Protein AF-A0A6N7AE63-F1 (afdb_monomer_lite)

Secondary structure (DSSP, 8-state):
---SS-TTSSSSB---HHHHHHHHGGGSS---PPPP----BSPPEEE-SSS-EEEE--SS-HHHHHTTS--------

Structure (mmCIF, N/CA/C/O backbone):
data_AF-A0A6N7AE63-F1
#
_entry.id   AF-A0A6N7AE63-F1
#
loop_
_atom_site.group_PDB
_atom_site.id
_atom_site.type_symbol
_atom_site.label_atom_id
_atom_site.label_alt_id
_atom_site.label_comp_id
_atom_site.label_asym_id
_atom_site.label_entity_id
_atom_site.label_seq_id
_atom_site.pdbx_PDB_ins_code
_atom_site.Cartn_x
_atom_site.Cartn_y
_atom_site.Cartn_z
_atom_site.occupancy
_atom_site.B_iso_or_equiv
_atom_site.auth_seq_id
_atom_site.auth_comp_id
_atom_site.auth_asym_id
_atom_site.auth_atom_id
_atom_site.pdbx_PDB_model_num
ATOM 1 N N . MET A 1 1 ? -5.287 -5.871 -5.769 1.00 76.62 1 MET A N 1
ATOM 2 C CA . MET A 1 1 ? -4.068 -5.428 -6.474 1.00 76.62 1 MET A CA 1
ATOM 3 C C . MET A 1 1 ? -2.958 -5.381 -5.441 1.00 76.62 1 MET A C 1
ATOM 5 O O . MET A 1 1 ? -3.209 -4.880 -4.351 1.00 76.62 1 MET A O 1
ATOM 9 N N . THR A 1 2 ? -1.809 -5.986 -5.716 1.00 86.56 2 THR A N 1
ATOM 10 C CA . THR A 1 2 ? -0.614 -5.856 -4.867 1.00 86.56 2 THR A CA 1
ATOM 11 C C . THR A 1 2 ? 0.218 -4.667 -5.347 1.00 86.56 2 THR A C 1
ATOM 13 O O . THR A 1 2 ? -0.117 -4.057 -6.361 1.00 86.56 2 THR A O 1
ATOM 16 N N . SER A 1 3 ? 1.283 -4.322 -4.630 1.00 89.69 3 SER A N 1
ATOM 17 C CA . SER A 1 3 ? 2.244 -3.311 -5.075 1.00 89.69 3 SER A CA 1
ATOM 18 C C . SER A 1 3 ? 2.899 -3.704 -6.413 1.00 89.69 3 SER A C 1
ATOM 20 O O . SER A 1 3 ? 3.044 -4.891 -6.717 1.00 89.69 3 SER A O 1
ATOM 22 N N . ALA A 1 4 ? 3.249 -2.705 -7.233 1.00 92.56 4 ALA A N 1
ATOM 23 C CA . ALA A 1 4 ? 3.732 -2.870 -8.611 1.00 92.56 4 ALA A CA 1
ATOM 24 C C . ALA A 1 4 ? 5.243 -3.168 -8.682 1.00 92.56 4 ALA A C 1
ATOM 26 O O . ALA A 1 4 ? 6.008 -2.455 -9.324 1.00 92.56 4 ALA A O 1
ATOM 27 N N . ASN A 1 5 ? 5.680 -4.206 -7.975 1.00 92.81 5 ASN A N 1
ATOM 28 C CA . ASN A 1 5 ? 7.082 -4.598 -7.854 1.00 92.81 5 ASN A CA 1
ATOM 29 C C . ASN A 1 5 ? 7.231 -6.125 -7.918 1.00 92.81 5 ASN A C 1
ATOM 31 O O . ASN A 1 5 ? 6.278 -6.873 -7.692 1.00 92.81 5 ASN A O 1
ATOM 35 N N . LEU A 1 6 ? 8.450 -6.593 -8.174 1.00 92.50 6 LEU A N 1
ATOM 36 C CA . LEU A 1 6 ? 8.807 -8.000 -8.051 1.00 92.50 6 LEU A CA 1
ATOM 37 C C . LEU A 1 6 ? 8.714 -8.434 -6.584 1.00 92.50 6 LEU A C 1
ATOM 39 O O . LEU A 1 6 ? 9.109 -7.709 -5.665 1.00 92.50 6 LEU A O 1
ATOM 43 N N . SER A 1 7 ? 8.184 -9.633 -6.354 1.00 90.38 7 SER A N 1
ATOM 44 C CA . SER A 1 7 ? 7.967 -10.159 -5.006 1.00 90.38 7 SER A CA 1
ATOM 45 C C . SER A 1 7 ? 9.263 -10.174 -4.183 1.00 90.38 7 SER A C 1
ATOM 47 O O . SER A 1 7 ? 10.291 -10.668 -4.639 1.00 90.38 7 SER A O 1
ATOM 49 N N . GLY A 1 8 ? 9.203 -9.631 -2.962 1.00 86.31 8 GLY A N 1
ATOM 50 C CA . GLY A 1 8 ? 10.338 -9.564 -2.030 1.00 86.31 8 GLY A CA 1
ATOM 51 C C . GLY A 1 8 ? 11.362 -8.452 -2.303 1.00 86.31 8 GLY A C 1
ATOM 52 O O . GLY A 1 8 ? 12.413 -8.449 -1.675 1.00 86.31 8 GLY A O 1
ATOM 53 N N . GLN A 1 9 ? 11.091 -7.527 -3.232 1.00 83.69 9 GLN A N 1
ATOM 54 C CA . GLN A 1 9 ? 12.039 -6.472 -3.636 1.00 83.69 9 GLN A CA 1
ATOM 55 C C . GLN A 1 9 ? 11.624 -5.049 -3.211 1.00 83.69 9 GLN A C 1
ATOM 57 O O . GLN A 1 9 ? 12.311 -4.089 -3.551 1.00 83.69 9 GLN A O 1
ATOM 62 N N . ALA A 1 10 ? 10.507 -4.886 -2.495 1.00 79.25 10 ALA A N 1
ATOM 63 C CA . ALA A 1 10 ? 10.050 -3.592 -1.974 1.00 79.25 10 ALA A CA 1
ATOM 64 C C . ALA A 1 10 ? 9.264 -3.792 -0.667 1.00 79.25 10 ALA A C 1
ATOM 66 O O . ALA A 1 10 ? 8.033 -3.755 -0.645 1.00 79.25 10 ALA A O 1
ATOM 67 N N . ASP A 1 11 ? 9.979 -4.065 0.426 1.00 73.88 11 ASP A N 1
ATOM 68 C CA . ASP A 1 11 ? 9.356 -4.275 1.733 1.00 73.88 11 ASP A CA 1
ATOM 69 C C . ASP A 1 11 ? 9.030 -2.942 2.414 1.00 73.88 11 ASP A C 1
ATOM 71 O O . ASP A 1 11 ? 9.907 -2.140 2.726 1.00 73.88 11 ASP A O 1
ATOM 75 N N . GLY A 1 12 ? 7.739 -2.718 2.668 1.00 68.81 12 GLY A N 1
ATOM 76 C CA . GLY A 1 12 ? 7.240 -1.636 3.523 1.00 68.81 12 GLY A CA 1
ATOM 77 C C . GLY A 1 12 ? 7.235 -0.233 2.910 1.00 68.81 12 GLY A C 1
ATOM 78 O O . GLY A 1 12 ? 6.623 0.662 3.487 1.00 68.81 12 GLY A O 1
ATOM 79 N N . VAL A 1 13 ? 7.838 -0.039 1.739 1.00 77.69 13 VAL A N 1
ATOM 80 C CA . VAL A 1 13 ? 7.884 1.252 1.034 1.00 77.69 13 VAL A CA 1
ATOM 81 C C . VAL A 1 13 ? 6.809 1.354 -0.045 1.00 77.69 13 VAL A C 1
ATOM 83 O O . VAL A 1 13 ? 6.268 0.346 -0.507 1.00 77.69 13 VAL A O 1
ATOM 86 N N . LEU A 1 14 ? 6.487 2.581 -0.450 1.00 85.62 14 LEU A N 1
ATOM 87 C CA . LEU A 1 14 ? 5.690 2.805 -1.651 1.00 85.62 14 LEU A CA 1
ATOM 88 C C . LEU A 1 14 ? 6.519 2.544 -2.903 1.00 85.62 14 LEU A C 1
ATOM 90 O O . LEU A 1 14 ? 7.702 2.868 -2.969 1.00 85.62 14 LEU A O 1
ATOM 94 N N . VAL A 1 15 ? 5.863 1.965 -3.904 1.00 89.00 15 VAL A N 1
ATOM 95 C CA . VAL A 1 15 ? 6.443 1.776 -5.229 1.00 89.00 15 VAL A CA 1
ATOM 96 C C . VAL A 1 15 ? 6.130 3.017 -6.048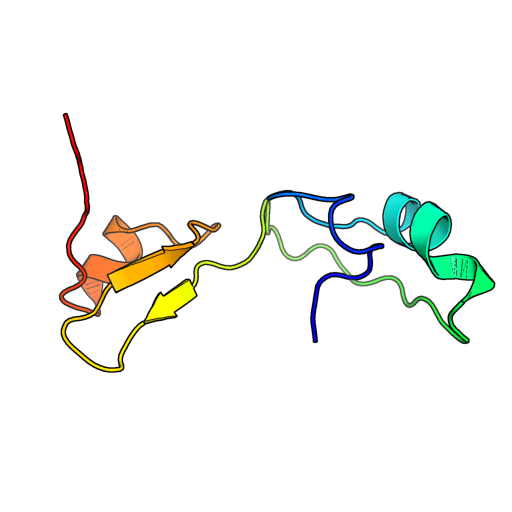 1.00 89.00 15 VAL A C 1
ATOM 98 O O . VAL A 1 15 ? 4.972 3.254 -6.392 1.00 89.00 15 VAL A O 1
ATOM 101 N N . ASP A 1 16 ? 7.157 3.809 -6.331 1.00 90.00 16 ASP A N 1
ATOM 102 C CA . ASP A 1 16 ? 7.044 4.938 -7.246 1.00 90.00 16 ASP A CA 1
ATOM 103 C C . ASP A 1 16 ? 7.134 4.490 -8.716 1.00 90.00 16 ASP A C 1
ATOM 105 O O . ASP A 1 16 ? 7.381 3.322 -9.037 1.00 90.00 16 ASP A O 1
ATOM 109 N N . MET A 1 17 ? 6.920 5.441 -9.626 1.00 92.12 17 MET A N 1
ATOM 110 C CA . MET A 1 17 ? 6.963 5.191 -11.066 1.00 92.12 17 MET A CA 1
ATOM 111 C C . MET A 1 17 ? 8.319 4.632 -11.516 1.00 92.12 17 MET A C 1
ATOM 113 O O . MET A 1 17 ? 8.369 3.710 -12.329 1.00 92.12 17 MET A O 1
ATOM 117 N N . ALA A 1 18 ? 9.423 5.170 -10.991 1.00 92.25 18 ALA A N 1
ATOM 118 C CA . ALA A 1 18 ? 10.765 4.764 -11.395 1.00 92.25 18 ALA A CA 1
ATOM 119 C C . ALA A 1 18 ? 11.052 3.313 -10.983 1.00 92.25 18 ALA A C 1
ATOM 121 O O . ALA A 1 18 ? 11.562 2.529 -11.787 1.00 92.25 18 ALA A O 1
ATOM 122 N N . LEU A 1 19 ? 10.668 2.936 -9.762 1.00 91.75 19 LEU A N 1
ATOM 123 C CA . LEU A 1 19 ? 10.805 1.581 -9.245 1.00 91.75 19 LEU A CA 1
ATOM 124 C C . LEU A 1 19 ? 9.898 0.596 -9.993 1.00 91.75 19 LEU A C 1
ATOM 126 O O . LEU A 1 19 ? 10.344 -0.504 -10.322 1.00 91.75 19 LEU A O 1
ATOM 130 N N . ALA A 1 20 ? 8.660 0.992 -10.305 1.00 94.44 20 ALA A N 1
ATOM 131 C CA . ALA A 1 20 ? 7.742 0.172 -11.093 1.00 94.44 20 ALA A CA 1
ATOM 132 C C . ALA A 1 20 ? 8.302 -0.113 -12.496 1.00 94.44 20 ALA A C 1
ATOM 134 O O . ALA A 1 20 ? 8.358 -1.272 -12.910 1.00 94.44 20 ALA A O 1
ATOM 135 N N . ILE A 1 21 ? 8.788 0.918 -13.203 1.00 95.56 21 ILE A N 1
ATOM 136 C CA . ILE A 1 21 ? 9.429 0.757 -14.519 1.00 95.56 21 ILE A CA 1
ATOM 137 C C . ILE A 1 21 ? 10.621 -0.197 -14.413 1.00 95.56 21 ILE A C 1
ATOM 139 O O . ILE A 1 21 ? 10.722 -1.137 -15.199 1.00 95.56 21 ILE A O 1
ATOM 143 N N . ALA A 1 22 ? 11.499 0.011 -13.428 1.00 95.06 22 ALA A N 1
ATOM 144 C CA . ALA A 1 22 ? 12.714 -0.783 -13.275 1.00 95.06 22 ALA A CA 1
ATOM 145 C C . ALA A 1 22 ? 12.443 -2.268 -12.983 1.00 95.06 22 ALA A C 1
ATOM 147 O O . ALA A 1 22 ? 13.234 -3.118 -13.386 1.00 95.06 22 ALA A O 1
ATOM 148 N N . GLN A 1 23 ? 11.363 -2.589 -12.265 1.00 94.69 23 GLN A N 1
ATOM 149 C CA . GLN A 1 23 ? 11.091 -3.960 -11.830 1.00 94.69 23 GLN A CA 1
ATOM 150 C C . GLN A 1 23 ? 10.134 -4.730 -12.741 1.00 94.69 23 GLN A C 1
ATOM 152 O O . GLN A 1 23 ? 10.313 -5.935 -12.914 1.00 94.69 23 GLN A O 1
ATOM 157 N N . VAL A 1 24 ? 9.106 -4.074 -13.286 1.00 95.06 24 VAL A N 1
ATOM 158 C CA . VAL A 1 24 ? 8.036 -4.757 -14.035 1.00 95.06 24 VAL A CA 1
ATOM 159 C C . VAL A 1 24 ? 7.759 -4.154 -15.412 1.00 95.06 24 VAL A C 1
ATOM 161 O O . VAL A 1 24 ? 6.896 -4.676 -16.109 1.00 95.06 24 VAL A O 1
ATOM 164 N N . GLY A 1 25 ? 8.483 -3.109 -15.832 1.00 96.00 25 GLY A N 1
ATOM 165 C CA . GLY A 1 25 ? 8.225 -2.369 -17.075 1.00 96.00 25 GLY A CA 1
ATOM 166 C C . GLY A 1 25 ? 8.139 -3.232 -18.330 1.00 96.00 25 GLY A C 1
ATOM 167 O O . GLY A 1 25 ? 7.177 -3.113 -19.079 1.00 96.00 25 GLY A O 1
ATOM 168 N N . ASP A 1 26 ? 9.080 -4.157 -18.513 1.00 96.38 26 ASP A N 1
ATOM 169 C CA . ASP A 1 26 ? 9.097 -5.050 -19.683 1.00 96.38 26 ASP A CA 1
ATOM 170 C C . ASP A 1 26 ? 8.087 -6.211 -19.583 1.00 96.38 26 ASP A C 1
ATOM 172 O O . ASP A 1 26 ? 7.903 -6.966 -20.537 1.00 96.38 26 ASP A O 1
ATOM 176 N N . ALA A 1 27 ? 7.450 -6.389 -18.421 1.00 95.94 27 ALA A N 1
ATOM 177 C CA . ALA A 1 27 ? 6.544 -7.499 -18.126 1.00 95.94 27 ALA A CA 1
ATOM 178 C C . ALA A 1 27 ? 5.057 -7.102 -18.151 1.00 95.94 27 ALA A C 1
ATOM 180 O O . ALA A 1 27 ? 4.199 -7.959 -17.926 1.00 95.94 27 ALA A O 1
ATOM 181 N N . VAL A 1 28 ? 4.740 -5.826 -18.391 1.00 96.31 28 VAL A N 1
ATOM 182 C CA . VAL A 1 28 ? 3.368 -5.299 -18.394 1.00 96.31 28 VAL A CA 1
ATOM 183 C C . VAL A 1 28 ? 3.115 -4.438 -19.627 1.00 96.31 28 VAL A C 1
ATOM 185 O O . VAL A 1 28 ? 4.008 -3.751 -20.110 1.00 96.31 28 VAL A O 1
ATOM 188 N N . ASP A 1 29 ? 1.877 -4.431 -20.119 1.00 97.75 29 ASP A N 1
ATOM 189 C CA . ASP A 1 29 ? 1.517 -3.642 -21.304 1.00 97.75 29 ASP A CA 1
ATOM 190 C C . ASP A 1 29 ? 1.501 -2.128 -21.029 1.00 97.75 29 ASP A C 1
ATOM 192 O O . ASP A 1 29 ? 1.747 -1.322 -21.926 1.00 97.75 29 ASP A O 1
ATOM 196 N N . TYR A 1 30 ? 1.194 -1.731 -19.788 1.00 96.19 30 TYR A N 1
ATOM 197 C CA . TYR A 1 30 ? 1.043 -0.332 -19.394 1.00 96.19 30 TYR A CA 1
ATOM 198 C C . TYR A 1 30 ? 1.522 -0.082 -17.965 1.00 96.19 30 TYR A C 1
ATOM 200 O O . TYR A 1 30 ? 1.218 -0.846 -17.049 1.00 96.19 30 TYR A O 1
ATOM 208 N N . ILE A 1 31 ? 2.170 1.067 -17.767 1.00 94.44 31 ILE A N 1
ATOM 209 C CA . ILE A 1 31 ? 2.362 1.693 -16.458 1.00 94.44 31 ILE A CA 1
ATOM 210 C C . ILE A 1 31 ? 1.746 3.087 -16.537 1.00 94.44 31 ILE A C 1
ATOM 212 O O . ILE A 1 31 ? 2.080 3.872 -17.424 1.00 94.44 31 ILE A O 1
ATOM 216 N N . LEU A 1 32 ? 0.811 3.376 -15.634 1.00 94.06 32 LEU A N 1
ATOM 217 C CA . LEU A 1 32 ? 0.077 4.636 -15.604 1.00 94.06 32 LEU A CA 1
ATOM 218 C C . LEU A 1 32 ? 0.557 5.472 -14.422 1.00 94.06 32 LEU A C 1
ATOM 220 O O . LEU A 1 32 ? 0.500 5.017 -13.280 1.00 94.06 32 LEU A O 1
ATOM 224 N N . GLU A 1 33 ? 0.998 6.696 -14.696 1.00 90.06 33 GLU A N 1
ATOM 225 C CA . GLU A 1 33 ? 1.376 7.640 -13.649 1.00 90.06 33 GLU A CA 1
ATOM 226 C C . GLU A 1 33 ? 0.124 8.122 -12.900 1.00 90.06 33 GLU A C 1
ATOM 228 O O . GLU A 1 33 ? -0.835 8.620 -13.494 1.00 90.06 33 GLU A O 1
ATOM 233 N N . GLY A 1 34 ? 0.127 7.931 -11.581 1.00 86.12 34 GLY A N 1
ATOM 234 C CA . GLY A 1 34 ? -0.897 8.448 -10.679 1.00 86.12 34 GLY A CA 1
ATOM 235 C C . GLY A 1 34 ? -0.494 9.795 -10.082 1.00 86.12 34 GLY A C 1
ATOM 236 O O . GLY A 1 34 ? 0.683 10.135 -10.014 1.00 86.12 34 GLY A O 1
ATOM 237 N N . GLY A 1 35 ? -1.477 10.558 -9.602 1.00 84.44 35 GLY A N 1
ATOM 238 C CA . GLY A 1 35 ? -1.206 11.740 -8.781 1.00 84.44 35 GLY A CA 1
ATOM 239 C C . GLY A 1 35 ? -0.672 11.369 -7.393 1.00 84.44 35 GLY A C 1
ATOM 240 O O . GLY A 1 35 ? -0.916 10.263 -6.908 1.00 84.44 35 GLY A O 1
ATOM 241 N N . ASN A 1 36 ? 0.017 12.308 -6.739 1.00 79.75 36 ASN A N 1
ATOM 242 C CA . ASN A 1 36 ? 0.418 12.155 -5.340 1.00 79.75 36 ASN A CA 1
ATOM 243 C C . ASN A 1 36 ? -0.830 12.076 -4.436 1.00 79.75 36 ASN A C 1
ATOM 245 O O . ASN A 1 36 ? -1.756 12.869 -4.596 1.00 79.75 36 ASN A O 1
ATOM 249 N N . GLN A 1 37 ? -0.844 11.112 -3.515 1.00 80.62 37 GLN A N 1
ATOM 250 C CA . GLN A 1 37 ? -1.948 10.842 -2.584 1.00 80.62 37 GLN A CA 1
ATOM 251 C C . GLN A 1 37 ? -1.545 11.041 -1.112 1.00 80.62 37 GLN A C 1
ATOM 253 O O . GLN A 1 37 ? -2.265 10.590 -0.225 1.00 80.62 37 GLN A O 1
ATOM 258 N N . ASP A 1 38 ? -0.378 11.645 -0.849 1.00 84.38 38 ASP A N 1
ATOM 259 C CA . ASP A 1 38 ? 0.178 11.890 0.494 1.00 84.38 38 ASP A CA 1
ATOM 260 C C . ASP A 1 38 ? 0.294 10.630 1.373 1.00 84.38 38 ASP A C 1
ATOM 262 O O . ASP A 1 38 ? 0.302 10.691 2.601 1.00 84.38 38 ASP A O 1
ATOM 266 N N . THR A 1 39 ? 0.412 9.467 0.733 1.00 87.31 39 THR A N 1
ATOM 267 C CA . THR A 1 39 ? 0.751 8.209 1.407 1.00 87.31 39 THR A CA 1
ATOM 268 C C . THR A 1 39 ? 2.266 8.083 1.493 1.00 87.31 39 THR A C 1
ATOM 270 O O . THR A 1 39 ? 2.983 8.566 0.613 1.00 87.31 39 THR A O 1
ATOM 273 N N . THR A 1 40 ? 2.770 7.434 2.541 1.00 88.19 40 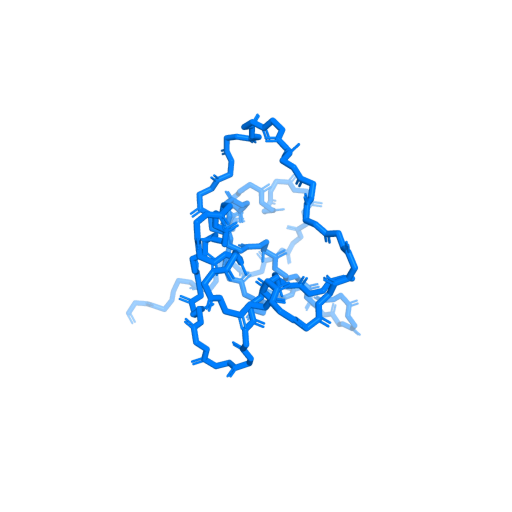THR A N 1
ATOM 274 C CA . THR A 1 40 ? 4.217 7.265 2.760 1.00 88.19 40 THR A CA 1
ATOM 275 C C . THR A 1 40 ? 4.650 5.806 2.780 1.00 88.19 40 THR A C 1
ATOM 277 O O . THR A 1 40 ? 5.824 5.499 2.568 1.00 88.19 40 THR A O 1
ATOM 280 N N . MET A 1 41 ? 3.704 4.887 2.982 1.00 89.12 41 MET A N 1
ATOM 281 C CA . MET A 1 41 ? 3.988 3.466 3.131 1.00 89.12 41 MET A CA 1
ATOM 282 C C . MET A 1 41 ? 2.835 2.590 2.640 1.00 89.12 41 MET A C 1
ATOM 284 O O . MET A 1 41 ? 1.754 3.048 2.271 1.00 89.12 41 MET A O 1
ATOM 288 N N . SER A 1 42 ? 3.070 1.281 2.641 1.00 90.00 42 SER A N 1
ATOM 289 C CA . SER A 1 42 ? 2.022 0.297 2.374 1.00 90.00 42 SER A CA 1
ATOM 290 C C . SER A 1 42 ? 0.833 0.432 3.340 1.00 90.00 42 SER A C 1
ATOM 292 O O . SER A 1 42 ? 0.994 0.809 4.496 1.00 90.00 42 SER A O 1
ATOM 294 N N . SER A 1 43 ? -0.369 0.053 2.895 1.00 91.50 43 SER A N 1
ATOM 295 C CA . SER A 1 43 ? -1.599 0.188 3.693 1.00 91.50 43 SER A CA 1
ATOM 296 C C . SER A 1 43 ? -1.547 -0.560 5.028 1.00 91.50 43 SER A C 1
ATOM 298 O O . 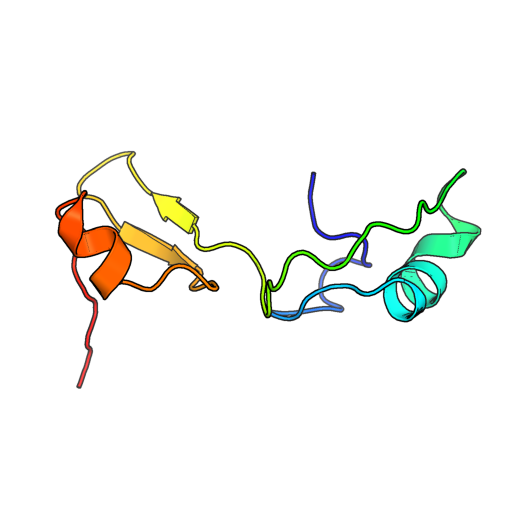SER A 1 43 ? -1.046 -1.691 5.087 1.00 91.50 43 SER A O 1
ATOM 300 N N . THR A 1 44 ? -2.177 0.016 6.055 1.00 93.69 44 THR A N 1
ATOM 301 C CA . THR A 1 44 ? -2.471 -0.670 7.319 1.00 93.69 44 THR A CA 1
ATOM 302 C C . THR A 1 44 ? -3.452 -1.815 7.063 1.00 93.69 44 THR A C 1
ATOM 304 O O . THR A 1 44 ? -4.465 -1.618 6.393 1.00 93.69 44 THR A O 1
ATOM 307 N N . ILE A 1 45 ? -3.164 -3.011 7.579 1.00 94.06 45 ILE A N 1
ATOM 308 C CA . ILE A 1 45 ? -4.037 -4.190 7.448 1.00 94.06 45 ILE A CA 1
ATOM 309 C C . ILE A 1 45 ? -4.534 -4.582 8.835 1.00 94.06 45 ILE A C 1
ATOM 311 O O . ILE A 1 45 ? -3.724 -4.782 9.738 1.00 94.06 45 ILE A O 1
ATOM 315 N N . VAL A 1 46 ? -5.852 -4.729 8.981 1.00 95.19 46 VAL A N 1
ATOM 316 C CA . VAL A 1 46 ? -6.513 -5.182 10.212 1.00 95.19 46 VAL A CA 1
ATOM 317 C C . VAL A 1 46 ? -7.260 -6.484 9.930 1.00 95.19 46 VAL A C 1
ATOM 319 O O . VAL A 1 46 ? -8.042 -6.559 8.984 1.00 95.19 46 VAL A O 1
ATOM 322 N N . ASP A 1 47 ? -7.016 -7.503 10.745 1.00 95.12 47 ASP A N 1
ATOM 323 C CA . ASP A 1 47 ? -7.799 -8.735 10.782 1.00 95.12 47 ASP A CA 1
ATOM 324 C C . ASP A 1 47 ? -9.065 -8.514 11.613 1.00 95.12 47 ASP A C 1
ATOM 326 O O . ASP A 1 47 ? -8.991 -8.033 12.745 1.00 95.12 47 ASP A O 1
ATOM 330 N N . LEU A 1 48 ? -10.214 -8.869 11.041 1.00 95.25 48 LEU A N 1
ATOM 331 C CA . LEU A 1 48 ? -11.536 -8.781 11.668 1.00 95.25 48 LEU A CA 1
ATOM 332 C C . LEU A 1 48 ? -12.220 -10.154 11.785 1.00 95.25 48 LEU A C 1
ATOM 334 O O . LEU A 1 48 ? -13.418 -10.227 12.04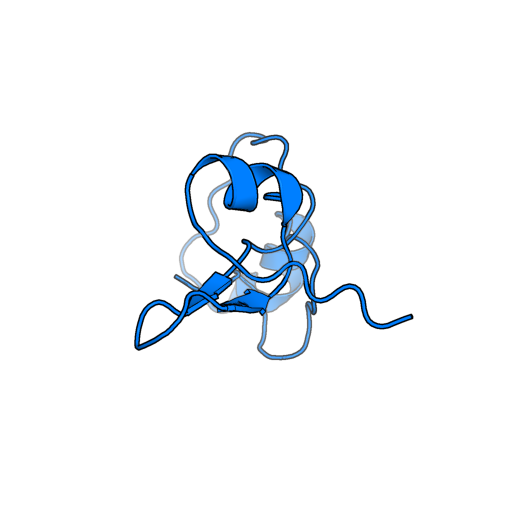5 1.00 95.25 48 LEU A O 1
ATOM 338 N N . SER A 1 49 ? -11.488 -11.252 11.571 1.00 95.12 49 SER A N 1
ATOM 339 C CA . SER A 1 49 ? -12.010 -12.618 11.734 1.00 95.12 49 SER A CA 1
ATOM 340 C C . SER A 1 49 ? -12.260 -13.005 13.203 1.00 95.12 49 SER A C 1
ATOM 342 O O . SER A 1 49 ? -12.955 -13.984 13.474 1.00 95.12 49 SER A O 1
ATOM 344 N N . GLY A 1 50 ? -11.740 -12.211 14.143 1.00 92.25 50 GLY A N 1
ATOM 345 C CA . GLY A 1 50 ? -11.946 -12.301 15.589 1.00 92.25 50 GLY A CA 1
ATOM 346 C C . GLY A 1 50 ? -11.826 -10.914 16.240 1.00 92.25 50 GLY A C 1
ATOM 347 O O . GLY A 1 50 ? -12.191 -9.920 15.606 1.00 92.25 50 GLY A O 1
ATOM 348 N N . PRO A 1 51 ? -11.318 -10.806 17.485 1.00 92.00 51 PRO A N 1
ATOM 349 C CA . PRO A 1 51 ? -10.953 -9.514 18.064 1.00 92.00 51 PRO A CA 1
ATOM 350 C C . PRO A 1 51 ? -10.036 -8.722 17.108 1.00 92.00 51 PRO A C 1
ATOM 352 O O . PRO A 1 51 ? -9.052 -9.298 16.631 1.00 92.00 51 PRO A O 1
ATOM 355 N N . PRO A 1 52 ? -10.340 -7.445 16.796 1.00 94.12 52 PRO A N 1
ATOM 356 C CA . PRO A 1 52 ? -9.595 -6.683 15.799 1.00 94.12 52 PRO A CA 1
ATOM 357 C C . PRO A 1 52 ? -8.093 -6.613 16.092 1.00 94.12 52 PRO A C 1
ATOM 359 O O . PRO A 1 52 ? -7.681 -6.159 17.161 1.00 94.12 52 PRO A O 1
ATOM 362 N N . ARG A 1 53 ? -7.267 -7.011 15.117 1.00 93.69 53 ARG A N 1
ATOM 363 C CA . ARG A 1 53 ? -5.802 -7.047 15.258 1.00 93.69 53 ARG A CA 1
ATOM 364 C C . ARG A 1 53 ? -5.101 -6.444 14.049 1.00 93.69 53 ARG A C 1
ATOM 366 O O . ARG A 1 53 ? -5.389 -6.809 12.914 1.00 93.69 53 ARG A O 1
ATOM 373 N N . ILE A 1 54 ? -4.123 -5.570 14.281 1.00 94.38 54 ILE A N 1
ATOM 374 C CA . ILE A 1 54 ? -3.271 -5.044 13.206 1.00 94.38 54 ILE A CA 1
ATOM 375 C C . ILE A 1 54 ? -2.309 -6.149 12.744 1.00 94.38 54 ILE A C 1
ATOM 377 O O . ILE A 1 54 ? -1.539 -6.685 13.538 1.00 94.38 54 ILE A O 1
ATOM 381 N N . LEU A 1 55 ? -2.353 -6.486 11.455 1.00 93.88 55 LEU A N 1
ATOM 382 C CA . LEU A 1 55 ? -1.429 -7.422 10.803 1.00 93.88 55 LEU A CA 1
ATOM 383 C C . LEU A 1 55 ? -0.245 -6.712 10.142 1.00 93.88 55 LEU A C 1
ATOM 385 O O . LEU A 1 55 ? 0.833 -7.290 10.023 1.00 93.88 55 LEU A O 1
ATOM 389 N N . ARG A 1 56 ? -0.446 -5.472 9.688 1.00 92.62 56 ARG A N 1
ATOM 390 C CA . ARG A 1 56 ? 0.600 -4.647 9.078 1.00 92.62 56 ARG A CA 1
ATOM 391 C C . ARG A 1 56 ? 0.360 -3.185 9.403 1.00 92.62 56 ARG A C 1
ATOM 393 O O . ARG A 1 56 ? -0.763 -2.711 9.250 1.00 92.62 56 ARG A O 1
ATOM 400 N N . HIS A 1 57 ? 1.416 -2.484 9.795 1.00 92.31 57 HIS A N 1
ATOM 401 C CA . HIS A 1 57 ? 1.382 -1.041 10.000 1.00 92.31 57 HIS A CA 1
ATOM 402 C C . HIS A 1 57 ? 1.508 -0.302 8.666 1.00 92.31 57 HIS A C 1
ATOM 404 O O . HIS A 1 57 ? 2.266 -0.719 7.793 1.00 92.31 57 HIS A O 1
ATOM 410 N N . GLY A 1 58 ? 0.738 0.773 8.539 1.00 92.62 58 GLY A N 1
ATOM 411 C CA . GLY A 1 58 ? 0.700 1.696 7.412 1.00 92.62 58 GLY A CA 1
ATOM 412 C C . GLY A 1 58 ? 0.459 3.124 7.903 1.00 92.62 58 GLY A C 1
ATOM 413 O O . GLY A 1 58 ? 0.514 3.374 9.108 1.00 92.62 58 GLY A O 1
ATOM 414 N N . ASP A 1 59 ? 0.116 4.039 6.993 1.00 93.25 59 ASP A N 1
ATOM 415 C CA . ASP A 1 59 ? -0.140 5.452 7.332 1.00 93.25 59 ASP A CA 1
ATOM 416 C C . ASP A 1 59 ? -1.300 5.643 8.331 1.00 93.25 59 ASP A C 1
ATOM 418 O O . ASP A 1 59 ? -1.346 6.621 9.078 1.00 93.25 59 ASP A O 1
ATOM 422 N N . ILE A 1 60 ? -2.244 4.695 8.390 1.00 93.81 60 ILE A N 1
ATOM 423 C CA . ILE A 1 60 ? -3.313 4.715 9.391 1.00 93.81 60 ILE A CA 1
ATOM 424 C C . ILE A 1 60 ? -2.763 4.153 10.704 1.00 93.81 60 ILE A C 1
ATOM 426 O O . ILE A 1 60 ? -2.506 2.950 10.822 1.00 93.81 60 ILE A O 1
ATOM 430 N N . THR A 1 61 ? -2.616 5.032 11.695 1.00 92.75 61 THR A N 1
ATOM 431 C CA . THR A 1 61 ? -2.044 4.699 13.004 1.00 92.75 61 THR A CA 1
ATOM 432 C C . THR A 1 61 ? -2.996 3.870 13.869 1.00 92.75 61 THR A C 1
ATOM 434 O O . THR A 1 61 ? -4.219 3.931 13.726 1.00 92.75 61 THR A O 1
ATOM 437 N N . ALA A 1 62 ? -2.438 3.132 14.835 1.00 92.75 62 ALA A N 1
ATOM 438 C CA . ALA A 1 62 ? -3.234 2.380 15.806 1.00 92.75 62 ALA A CA 1
ATOM 439 C C . ALA A 1 62 ? -4.154 3.300 16.632 1.00 92.75 62 ALA A C 1
ATOM 441 O O . ALA A 1 62 ? -5.307 2.958 16.864 1.00 92.75 62 ALA A O 1
ATOM 442 N N . ASN A 1 63 ? -3.690 4.507 16.978 1.00 92.19 63 ASN A N 1
ATOM 443 C CA . ASN A 1 63 ? -4.502 5.507 17.677 1.00 92.19 63 ASN A CA 1
ATOM 444 C C . ASN A 1 63 ? -5.680 6.001 16.827 1.00 92.19 63 ASN A C 1
ATOM 446 O O . ASN A 1 63 ? -6.784 6.157 17.344 1.00 92.19 63 ASN A O 1
ATOM 450 N N . ALA A 1 64 ? -5.468 6.221 15.525 1.00 94.00 64 ALA A N 1
ATOM 451 C CA . ALA A 1 64 ? -6.552 6.584 14.614 1.00 94.00 64 ALA A CA 1
ATOM 452 C C . ALA A 1 64 ? -7.588 5.452 14.492 1.00 94.00 64 ALA A C 1
ATOM 454 O O . ALA A 1 64 ? -8.788 5.718 14.468 1.00 94.00 64 ALA A O 1
ATOM 455 N N . LEU A 1 65 ? -7.140 4.190 14.476 1.00 94.62 65 LEU A N 1
ATOM 456 C CA . LEU A 1 65 ? -8.032 3.025 14.480 1.00 94.62 65 LEU A CA 1
ATOM 457 C C . LEU A 1 65 ? -8.800 2.881 15.798 1.00 94.62 65 LEU A C 1
ATOM 459 O O . LEU A 1 65 ? -9.998 2.607 15.761 1.00 94.62 65 LEU A O 1
ATOM 463 N N . ALA A 1 66 ? -8.153 3.116 16.942 1.00 91.25 66 ALA A N 1
ATOM 464 C CA . ALA A 1 66 ? -8.757 3.005 18.272 1.00 91.25 66 ALA A CA 1
ATOM 465 C C . ALA A 1 66 ? -9.965 3.942 18.475 1.00 91.25 66 ALA A C 1
ATOM 467 O O . ALA A 1 66 ? -10.843 3.662 19.289 1.00 91.25 66 ALA A O 1
ATOM 468 N N . ALA A 1 67 ? -10.044 5.036 17.709 1.00 93.12 67 ALA A N 1
ATOM 469 C CA . ALA A 1 67 ? -11.182 5.954 17.735 1.00 93.12 67 ALA A CA 1
ATOM 470 C C . ALA A 1 67 ? -12.478 5.355 17.150 1.00 93.12 67 ALA A C 1
ATOM 472 O O . ALA A 1 67 ? -13.561 5.873 17.418 1.00 93.12 67 ALA A O 1
ATOM 473 N N . VAL A 1 68 ? -12.382 4.295 16.339 1.00 93.88 68 VAL A N 1
ATOM 474 C CA . VAL A 1 68 ? -13.522 3.707 15.606 1.00 93.88 68 VAL A CA 1
ATOM 475 C C . VAL A 1 68 ? -13.661 2.194 15.783 1.00 93.88 68 VAL A C 1
ATOM 477 O O . VAL A 1 68 ? -14.736 1.645 15.547 1.00 93.88 68 VAL A O 1
ATOM 480 N N . LEU A 1 69 ? -12.596 1.511 16.199 1.00 88.38 69 LEU A N 1
ATOM 481 C CA . LEU A 1 69 ? -12.530 0.066 16.390 1.00 88.38 69 LEU A CA 1
ATOM 482 C C . LEU A 1 69 ? -11.790 -0.237 17.699 1.00 88.38 69 LEU A C 1
ATOM 484 O O . LEU A 1 69 ? -10.774 0.399 17.969 1.00 88.38 69 LEU A O 1
ATOM 488 N N . PRO A 1 70 ? -12.213 -1.246 18.482 1.00 83.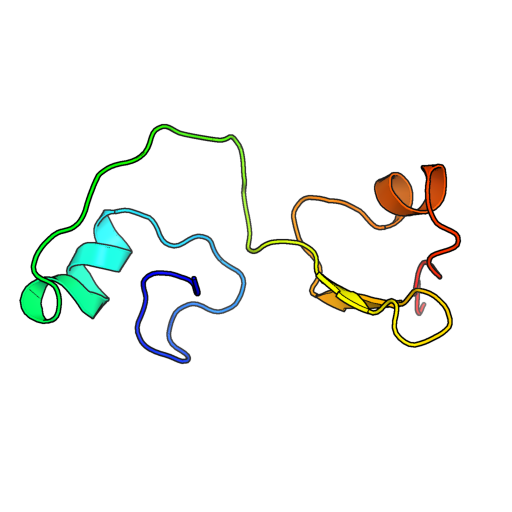25 70 PRO A N 1
ATOM 489 C CA . PRO A 1 70 ? -11.487 -1.692 19.669 1.00 83.25 70 PRO A CA 1
ATOM 490 C C . PRO A 1 70 ? -10.271 -2.544 19.263 1.00 83.25 70 PRO A C 1
ATOM 492 O O . PRO A 1 70 ? -10.191 -3.729 19.575 1.00 83.25 70 PRO A O 1
ATOM 495 N N . VAL A 1 71 ? -9.359 -1.957 18.489 1.00 82.62 71 VAL A N 1
ATOM 496 C CA . VAL A 1 71 ? -8.083 -2.566 18.111 1.00 82.62 71 VAL A CA 1
ATOM 497 C C . VAL A 1 71 ? -7.132 -2.458 19.294 1.00 82.62 71 VAL A C 1
ATOM 499 O O . VAL A 1 71 ? -6.934 -1.369 19.832 1.00 82.62 71 VAL A O 1
ATOM 502 N N . GLU A 1 72 ? -6.511 -3.571 19.676 1.00 71.00 72 GLU A N 1
ATOM 503 C CA . GLU A 1 72 ? -5.446 -3.535 20.674 1.00 71.00 72 GLU A CA 1
ATOM 504 C C . GLU A 1 72 ? -4.226 -2.801 20.103 1.00 71.00 72 GLU A C 1
ATOM 506 O O . GLU A 1 72 ? -3.627 -3.208 19.102 1.00 71.00 72 GLU A O 1
ATOM 511 N N . THR A 1 73 ? -3.850 -1.694 20.742 1.00 62.53 73 THR A N 1
ATOM 512 C CA . THR A 1 73 ? -2.584 -1.007 20.503 1.00 62.53 73 THR A CA 1
ATOM 513 C C . THR A 1 73 ? -1.493 -1.878 21.113 1.00 62.53 73 THR A C 1
ATOM 515 O O . THR A 1 73 ? -1.218 -1.786 22.306 1.00 62.53 73 THR A O 1
ATOM 518 N N . GLY A 1 74 ? -0.931 -2.800 20.333 1.00 53.16 74 GLY A N 1
ATOM 519 C CA . GLY A 1 74 ? 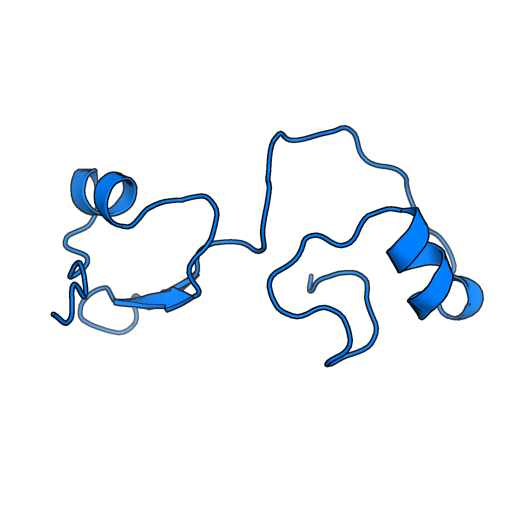0.215 -3.604 20.753 1.00 53.16 74 GLY A CA 1
ATOM 520 C C . GLY A 1 74 ? 1.442 -2.722 20.982 1.00 53.16 74 GLY A C 1
ATOM 521 O O . GLY A 1 74 ? 2.323 -2.660 20.133 1.00 53.16 74 GLY A O 1
ATOM 522 N N . GLU A 1 75 ? 1.487 -2.018 22.108 1.00 45.75 75 GLU A N 1
ATOM 523 C CA . GLU A 1 75 ? 2.670 -1.347 22.630 1.00 45.75 75 GLU A CA 1
ATOM 524 C C . GLU A 1 75 ? 3.380 -2.369 23.522 1.00 45.75 75 GLU A C 1
ATOM 526 O O . GLU A 1 75 ? 3.182 -2.434 24.734 1.00 45.75 75 GLU A O 1
ATOM 531 N N . THR A 1 76 ? 4.144 -3.272 22.905 1.00 37.22 76 THR A N 1
ATOM 532 C CA . THR A 1 76 ? 5.135 -4.044 23.661 1.00 37.22 76 THR A CA 1
ATOM 533 C C . THR A 1 76 ? 6.284 -3.107 24.005 1.00 37.22 76 THR A C 1
ATOM 535 O O . THR A 1 76 ? 6.999 -2.656 23.109 1.00 37.22 76 THR A O 1
ATOM 538 N N . ALA A 1 77 ? 6.388 -2.806 25.300 1.00 34.06 77 ALA A N 1
ATOM 539 C CA . ALA A 1 77 ? 7.565 -2.242 25.950 1.00 34.06 77 ALA A CA 1
ATOM 540 C C . ALA A 1 77 ? 8.817 -3.109 25.740 1.00 34.06 77 ALA A C 1
ATOM 542 O O . ALA A 1 77 ? 8.660 -4.340 25.550 1.00 34.06 77 ALA A O 1
#

Sequence (77 aa):
MTSANLSGQADGVLVDMALAIAQVGDAVDYILEGGNQDTTMSSTIVDLSGPPRILRHGDITANALAAVLPVETGETA

Radius of gyration: 15.73 Å; chains: 1; bounding box: 26×25×47 Å

Foldseek 3Di:
DDALADPPPDPWFHQAPVRSCVGCVVPDPDDDHDDDPPWGTDDWDWDPPDQIETPDDGPCDPVNCVVPHVYDPPPDD

pLDDT: mean 87.28, std 12.58, range [34.06, 97.75]